Protein AF-A0A661I1B2-F1 (afdb_monomer)

Structure (mmCIF, N/CA/C/O backbone):
data_AF-A0A661I1B2-F1
#
_entry.id   AF-A0A661I1B2-F1
#
loop_
_atom_site.group_PDB
_atom_site.id
_atom_site.type_symbol
_atom_site.label_atom_id
_atom_site.label_alt_id
_atom_site.label_comp_id
_atom_s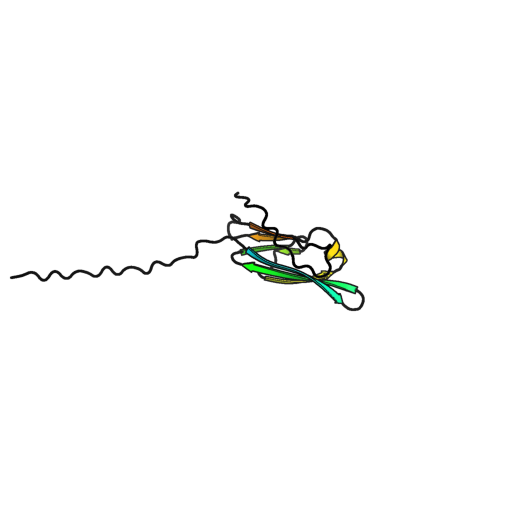ite.label_asym_id
_atom_site.label_entity_id
_atom_site.label_seq_id
_atom_site.pdbx_PDB_ins_code
_atom_site.Cartn_x
_atom_site.Cartn_y
_atom_site.Cartn_z
_atom_site.occupancy
_atom_site.B_iso_or_equiv
_atom_site.auth_seq_id
_atom_site.auth_comp_id
_atom_site.auth_asym_id
_atom_site.auth_atom_id
_atom_site.pdbx_PDB_model_num
ATOM 1 N N . MET A 1 1 ? 46.868 -31.494 -54.532 1.00 44.25 1 MET A N 1
ATOM 2 C CA . MET A 1 1 ? 46.835 -30.869 -53.193 1.00 44.25 1 MET A CA 1
ATOM 3 C C . MET A 1 1 ? 45.462 -30.255 -52.997 1.00 44.25 1 MET A C 1
ATOM 5 O O . MET A 1 1 ? 45.179 -29.223 -53.585 1.00 44.25 1 MET A O 1
ATOM 9 N N . THR A 1 2 ? 44.587 -30.930 -52.263 1.00 42.03 2 THR A N 1
ATOM 10 C CA . THR A 1 2 ? 43.272 -30.421 -51.853 1.00 42.03 2 THR A CA 1
ATOM 11 C C . THR A 1 2 ? 43.449 -29.651 -50.547 1.00 42.03 2 THR A C 1
ATOM 13 O O . THR A 1 2 ? 44.006 -30.184 -49.591 1.00 42.03 2 THR A O 1
ATOM 16 N N . LEU A 1 3 ? 43.030 -28.386 -50.515 1.00 37.09 3 LEU A N 1
ATOM 17 C CA . LEU A 1 3 ? 43.026 -27.575 -49.297 1.00 37.09 3 LEU A CA 1
ATOM 18 C C . LEU A 1 3 ? 41.863 -28.022 -48.404 1.00 37.09 3 LEU A C 1
ATOM 20 O O . LEU A 1 3 ? 40.710 -28.008 -48.830 1.00 37.09 3 LEU A O 1
ATOM 24 N N . LEU A 1 4 ? 42.178 -28.423 -47.173 1.00 38.97 4 LEU A N 1
ATOM 25 C CA . LEU A 1 4 ? 41.199 -28.676 -46.120 1.00 38.97 4 LEU A CA 1
ATOM 26 C C . LEU A 1 4 ? 40.669 -27.315 -45.637 1.00 38.97 4 LEU A C 1
ATOM 28 O O . LEU A 1 4 ? 41.401 -26.556 -45.003 1.00 38.97 4 LEU A O 1
ATOM 32 N N . SER A 1 5 ? 39.420 -26.971 -45.943 1.00 52.59 5 SER A N 1
ATOM 33 C CA . SER A 1 5 ? 38.773 -25.799 -45.349 1.00 52.59 5 SER A CA 1
ATOM 34 C C . SER A 1 5 ? 38.265 -26.161 -43.953 1.00 52.59 5 SER A C 1
ATOM 36 O O . SER A 1 5 ? 37.283 -26.889 -43.819 1.00 52.59 5 SER A O 1
ATOM 38 N N . LEU A 1 6 ? 38.931 -25.661 -42.911 1.00 38.59 6 LEU A N 1
ATOM 39 C CA . LEU A 1 6 ? 38.414 -25.686 -41.5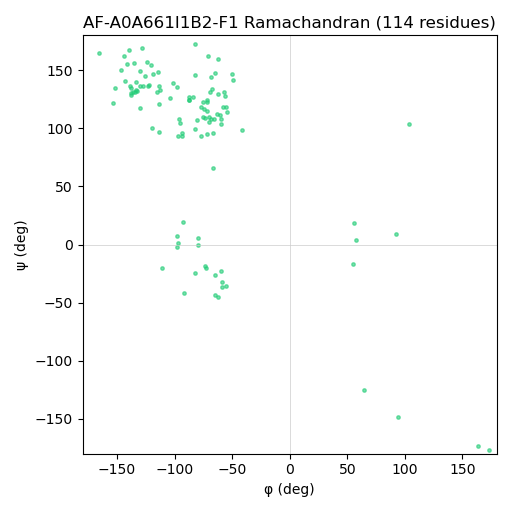43 1.00 38.59 6 LEU A CA 1
ATOM 40 C C . LEU A 1 6 ? 37.321 -24.614 -41.431 1.00 38.59 6 LEU A C 1
ATOM 42 O O . LEU A 1 6 ? 37.620 -23.421 -41.479 1.00 38.59 6 LEU A O 1
ATOM 46 N N . SER A 1 7 ? 36.055 -25.017 -41.305 1.00 57.03 7 SER A N 1
ATOM 47 C CA . SER A 1 7 ? 34.989 -24.086 -40.930 1.00 57.03 7 SER A CA 1
ATOM 48 C C . SER A 1 7 ? 35.154 -23.726 -39.454 1.00 57.03 7 SER A C 1
ATOM 50 O O . SER A 1 7 ? 35.033 -24.586 -38.580 1.00 57.03 7 SER A O 1
ATOM 52 N N . LEU A 1 8 ? 35.445 -22.456 -39.175 1.00 45.56 8 LEU A N 1
ATOM 53 C CA . LEU A 1 8 ? 35.429 -21.907 -37.825 1.00 45.56 8 LEU A CA 1
ATOM 54 C C . LEU A 1 8 ? 33.973 -21.941 -37.337 1.00 45.56 8 LEU A C 1
ATOM 56 O O . LEU A 1 8 ? 33.141 -21.185 -37.837 1.00 45.56 8 LEU A O 1
ATOM 60 N N . ASN A 1 9 ? 33.648 -22.834 -36.400 1.00 53.38 9 ASN A N 1
ATOM 61 C CA . ASN A 1 9 ? 32.375 -22.763 -35.688 1.00 53.38 9 ASN A CA 1
ATOM 62 C C . ASN A 1 9 ? 32.343 -21.411 -34.975 1.00 53.38 9 ASN A C 1
ATOM 64 O O . ASN A 1 9 ? 33.108 -21.184 -34.035 1.00 53.38 9 ASN A O 1
ATOM 68 N N . ALA A 1 10 ? 31.512 -20.497 -35.472 1.00 57.38 10 ALA A N 1
ATOM 69 C CA . ALA A 1 10 ? 31.237 -19.246 -34.797 1.00 57.38 10 ALA A CA 1
ATOM 70 C C . ALA A 1 10 ? 30.753 -19.592 -33.387 1.00 57.38 10 ALA A C 1
ATOM 72 O O . ALA A 1 10 ? 29.770 -20.308 -33.209 1.00 57.38 10 ALA A O 1
ATOM 73 N N . TYR A 1 11 ? 31.498 -19.141 -32.385 1.00 54.50 11 TYR A N 1
ATOM 74 C CA . TYR A 1 11 ? 31.078 -19.219 -31.000 1.00 54.50 11 TYR A CA 1
ATOM 75 C C . TYR A 1 11 ? 29.874 -18.282 -30.862 1.00 54.50 11 TYR A C 1
ATOM 77 O O . TYR A 1 11 ? 30.041 -17.067 -30.760 1.00 54.50 11 TYR A O 1
ATOM 85 N N . GLU A 1 12 ? 28.657 -18.818 -30.963 1.00 64.50 12 GLU A N 1
ATOM 86 C CA . GLU A 1 12 ? 27.451 -18.055 -30.657 1.00 64.50 12 GLU A CA 1
ATOM 87 C C . GLU A 1 12 ? 27.539 -17.627 -29.189 1.00 64.50 12 GLU A C 1
ATOM 89 O O . GLU A 1 12 ? 27.528 -18.450 -28.272 1.00 64.50 12 GLU A O 1
ATOM 94 N N . ILE A 1 13 ? 27.697 -16.323 -28.958 1.00 64.94 13 ILE A N 1
ATOM 95 C CA . ILE A 1 13 ? 27.659 -15.763 -27.609 1.00 64.94 13 ILE A CA 1
ATOM 96 C C . ILE A 1 13 ? 26.253 -16.045 -27.058 1.00 64.94 13 ILE A C 1
ATOM 98 O O . ILE A 1 13 ? 25.273 -15.716 -27.735 1.00 64.94 13 ILE A O 1
ATOM 102 N N . PRO A 1 14 ? 26.111 -16.623 -25.851 1.00 55.66 14 PRO A N 1
ATOM 103 C CA . PRO A 1 14 ? 24.800 -16.844 -25.264 1.00 55.66 14 PRO A CA 1
ATOM 104 C C . PRO A 1 14 ? 24.086 -15.499 -25.139 1.00 55.66 14 PRO A C 1
ATOM 106 O O . PRO A 1 14 ? 24.554 -14.582 -24.462 1.00 55.66 14 PRO A O 1
ATOM 109 N N . THR A 1 15 ? 22.952 -15.368 -25.822 1.00 58.84 15 THR A N 1
ATOM 110 C CA . THR A 1 15 ? 22.126 -14.170 -25.708 1.00 58.84 15 THR A CA 1
ATOM 111 C C . THR A 1 15 ? 21.504 -14.172 -24.316 1.00 58.84 15 THR A C 1
ATOM 113 O O . THR A 1 15 ? 20.650 -15.004 -24.012 1.00 58.84 15 THR A O 1
ATOM 116 N N . ILE A 1 16 ? 21.948 -13.259 -23.447 1.00 60.03 16 ILE A N 1
ATOM 117 C CA . ILE A 1 16 ? 21.302 -13.038 -22.152 1.00 60.03 16 ILE A CA 1
ATOM 118 C C . ILE A 1 16 ? 19.952 -12.375 -22.432 1.00 60.03 16 ILE A C 1
ATOM 120 O O . ILE A 1 16 ? 19.881 -11.193 -22.765 1.00 60.03 16 ILE A O 1
ATOM 124 N N . HIS A 1 17 ? 18.871 -13.143 -22.295 1.00 50.94 17 HIS A N 1
ATOM 125 C CA . HIS A 1 17 ? 17.520 -12.597 -22.249 1.00 50.94 17 HIS A CA 1
ATOM 126 C C . HIS A 1 17 ? 17.345 -11.879 -20.907 1.00 50.94 17 HIS A C 1
ATOM 128 O O . HIS A 1 17 ? 17.047 -12.499 -19.888 1.00 50.94 17 HIS A O 1
ATOM 134 N N . ILE A 1 18 ? 17.569 -10.566 -20.891 1.00 60.56 18 ILE A N 1
ATOM 135 C CA . ILE A 1 18 ? 17.173 -9.732 -19.756 1.00 60.56 18 ILE A CA 1
ATOM 136 C C . ILE A 1 18 ? 15.644 -9.643 -19.818 1.00 60.56 18 ILE A C 1
ATOM 138 O O . ILE A 1 18 ? 15.129 -9.223 -20.857 1.00 60.56 18 ILE A O 1
ATOM 142 N N . PRO A 1 19 ? 14.896 -10.038 -18.772 1.00 54.41 19 PRO A N 1
ATOM 143 C CA . PRO A 1 19 ? 13.450 -9.865 -18.755 1.00 54.41 19 PRO A CA 1
ATOM 144 C C . PRO A 1 19 ? 13.122 -8.390 -19.013 1.00 54.41 19 PRO A C 1
ATOM 146 O O . PRO A 1 19 ? 13.491 -7.514 -18.235 1.00 54.41 19 PRO A O 1
ATOM 149 N N . THR A 1 20 ? 12.481 -8.100 -20.145 1.00 61.94 20 THR A N 1
ATOM 150 C CA . THR A 1 20 ? 12.241 -6.728 -20.623 1.00 61.94 20 THR A CA 1
ATOM 151 C C . THR A 1 20 ? 11.061 -6.047 -19.935 1.00 61.94 20 THR A C 1
ATOM 153 O O . THR A 1 20 ? 10.748 -4.901 -20.259 1.00 61.94 20 THR A O 1
ATOM 156 N N . ASP A 1 21 ? 10.378 -6.734 -19.015 1.00 72.50 21 ASP A N 1
ATOM 157 C CA . ASP A 1 21 ? 9.257 -6.159 -18.281 1.00 72.50 21 ASP A CA 1
ATOM 158 C C . ASP A 1 21 ? 9.709 -5.629 -16.919 1.00 72.50 21 ASP A C 1
ATOM 160 O O . ASP A 1 21 ? 9.785 -6.349 -15.927 1.00 72.50 21 ASP A O 1
ATOM 164 N N . ASN A 1 22 ? 10.033 -4.338 -16.893 1.00 81.19 22 ASN A N 1
ATOM 165 C CA . ASN A 1 22 ? 10.357 -3.603 -15.675 1.00 81.19 22 ASN A CA 1
ATOM 166 C C . ASN A 1 22 ? 9.127 -2.914 -15.061 1.00 81.19 22 ASN A C 1
ATOM 168 O O . ASN A 1 22 ? 9.283 -1.938 -14.322 1.00 81.19 22 ASN A O 1
ATOM 172 N N . ARG A 1 23 ? 7.906 -3.340 -15.416 1.00 88.75 23 ARG A N 1
ATOM 173 C CA . ARG A 1 23 ? 6.689 -2.782 -14.827 1.00 88.75 23 ARG A CA 1
ATOM 174 C C . ARG A 1 23 ? 6.560 -3.265 -13.384 1.00 88.75 23 ARG A C 1
ATOM 176 O O . ARG A 1 23 ? 6.558 -4.478 -13.174 1.00 88.75 23 ARG A O 1
ATOM 183 N N . PRO A 1 24 ? 6.446 -2.348 -12.410 1.00 93.25 24 PRO A N 1
ATOM 184 C CA . PRO A 1 24 ? 6.152 -2.713 -11.037 1.00 93.25 24 PRO A CA 1
ATOM 185 C C . PRO A 1 24 ? 4.754 -3.333 -10.961 1.00 93.25 24 PRO A C 1
ATOM 187 O O . PRO A 1 24 ? 3.861 -2.934 -11.709 1.00 93.25 24 PRO A O 1
ATOM 190 N N . ASP A 1 25 ? 4.580 -4.275 -10.044 1.00 92.62 25 ASP A N 1
ATOM 191 C CA . ASP A 1 25 ? 3.304 -4.939 -9.781 1.00 92.62 25 ASP A CA 1
ATOM 192 C C . ASP A 1 25 ? 3.091 -5.089 -8.271 1.00 92.62 25 ASP A C 1
ATOM 194 O O . ASP A 1 25 ? 3.985 -5.536 -7.541 1.00 92.62 25 ASP A O 1
ATOM 198 N N . ILE A 1 26 ? 1.917 -4.695 -7.786 1.00 92.62 26 ILE A N 1
ATOM 199 C CA . ILE A 1 26 ? 1.500 -4.816 -6.392 1.00 92.62 26 ILE A CA 1
ATOM 200 C C . ILE A 1 26 ? 0.722 -6.123 -6.237 1.00 92.62 26 ILE A C 1
ATOM 202 O O . ILE A 1 26 ? -0.495 -6.192 -6.397 1.00 92.62 26 ILE A O 1
ATOM 206 N N . VAL A 1 27 ? 1.440 -7.176 -5.852 1.00 92.81 27 VAL A N 1
ATOM 207 C CA . VAL A 1 27 ? 0.873 -8.528 -5.722 1.00 92.81 27 VAL A CA 1
ATOM 208 C C . VAL A 1 27 ? 0.147 -8.758 -4.394 1.00 92.81 27 VAL A C 1
ATOM 210 O O . VAL A 1 27 ? -0.719 -9.626 -4.296 1.00 92.81 27 VAL A O 1
ATOM 213 N N . ILE A 1 28 ? 0.502 -8.004 -3.349 1.00 91.44 28 ILE A N 1
ATOM 214 C CA . ILE A 1 28 ? -0.182 -8.021 -2.052 1.00 91.44 28 ILE A CA 1
ATOM 215 C C . ILE A 1 28 ? -0.319 -6.581 -1.580 1.00 91.44 28 ILE A C 1
ATOM 217 O O . ILE A 1 28 ? 0.674 -5.864 -1.477 1.00 91.44 28 ILE A O 1
ATOM 221 N N . PHE A 1 29 ? -1.535 -6.189 -1.220 1.00 93.50 29 PHE A N 1
ATOM 222 C CA . PHE A 1 29 ? -1.793 -5.018 -0.397 1.00 93.50 29 PHE A CA 1
ATOM 223 C C . PHE A 1 29 ? -3.118 -5.236 0.327 1.00 93.50 29 PHE A C 1
ATOM 225 O O . PHE A 1 29 ? -4.117 -5.535 -0.311 1.00 93.50 29 PHE A O 1
ATOM 232 N N . HIS A 1 30 ? -3.148 -5.214 1.652 1.00 89.88 30 HIS A N 1
ATOM 233 C CA . HIS A 1 30 ? -4.393 -5.338 2.416 1.00 89.88 30 HIS A CA 1
ATOM 234 C C . HIS A 1 30 ? -4.173 -4.941 3.869 1.00 89.88 30 HIS A C 1
ATOM 236 O O . HIS A 1 30 ? -3.038 -4.874 4.339 1.00 89.88 30 HIS A O 1
ATOM 242 N N . ALA A 1 31 ? -5.271 -4.716 4.583 1.00 90.69 31 ALA A N 1
ATOM 243 C CA . ALA A 1 31 ? -5.272 -4.564 6.027 1.00 90.69 31 ALA A CA 1
ATOM 244 C C . ALA A 1 31 ? -6.121 -5.659 6.668 1.00 90.69 31 ALA A C 1
ATOM 246 O O . ALA A 1 31 ? -7.137 -6.079 6.117 1.00 90.69 31 ALA A O 1
ATOM 247 N N . ARG A 1 32 ? -5.723 -6.095 7.860 1.00 88.44 32 ARG A N 1
ATOM 248 C CA . ARG A 1 32 ? -6.558 -6.918 8.742 1.00 88.44 32 ARG A CA 1
ATOM 249 C C . ARG A 1 32 ? -6.713 -6.221 10.083 1.00 88.44 32 ARG A C 1
ATOM 251 O O . ARG A 1 32 ? -5.728 -5.713 10.616 1.00 88.44 32 ARG A O 1
ATOM 258 N N . SER A 1 33 ? -7.924 -6.207 10.625 1.00 89.81 33 SER A N 1
ATOM 259 C CA . SER A 1 33 ? -8.164 -5.718 11.980 1.00 89.81 33 SER A CA 1
ATOM 260 C C . SER A 1 33 ? -7.538 -6.662 13.006 1.00 89.81 33 SER A C 1
ATOM 262 O O . SER A 1 33 ? -7.547 -7.882 12.836 1.00 89.81 33 SER A O 1
ATOM 264 N N . THR A 1 34 ? -7.028 -6.097 14.087 1.00 88.06 34 THR A N 1
ATOM 265 C CA . THR A 1 34 ? -6.558 -6.807 15.274 1.00 88.06 34 THR A CA 1
ATOM 266 C C . THR A 1 34 ? -6.888 -5.977 16.509 1.00 88.06 34 THR A C 1
ATOM 268 O O . THR A 1 34 ? -7.134 -4.777 16.411 1.00 88.06 34 THR A O 1
ATOM 271 N N . LEU A 1 35 ? -6.867 -6.605 17.677 1.00 87.69 35 LEU A N 1
ATOM 272 C CA . LEU A 1 35 ? -6.894 -5.898 18.952 1.00 87.69 35 LEU A CA 1
ATOM 273 C C . LEU A 1 35 ? -5.480 -5.864 19.531 1.00 87.69 35 LEU A C 1
ATOM 275 O O . LEU A 1 35 ? -4.749 -6.853 19.448 1.00 87.69 35 LEU A O 1
ATOM 279 N N . VAL A 1 36 ? -5.097 -4.722 20.094 1.00 82.81 36 VAL A N 1
ATOM 280 C CA . VAL A 1 36 ? -3.900 -4.575 20.927 1.00 82.81 36 VAL A CA 1
ATOM 281 C C . VAL A 1 36 ? -4.394 -4.114 22.294 1.00 82.81 36 VAL A C 1
ATOM 283 O O . VAL A 1 36 ? -4.780 -2.961 22.472 1.00 82.81 36 VAL A O 1
ATOM 286 N N . GLY A 1 37 ? -4.483 -5.055 23.238 1.00 85.75 37 GLY A N 1
ATOM 287 C CA . GLY A 1 37 ? -5.281 -4.861 24.450 1.00 85.75 37 GLY A CA 1
ATOM 288 C C . GLY A 1 37 ? -6.766 -4.732 24.100 1.00 85.75 37 GLY A C 1
ATOM 289 O O . GLY A 1 37 ? -7.311 -5.591 23.410 1.00 85.75 37 GLY A O 1
ATOM 290 N N . GLU A 1 38 ? -7.398 -3.644 24.539 1.00 85.25 38 GLU A N 1
ATOM 291 C CA . GLU A 1 38 ? -8.804 -3.320 24.239 1.00 85.25 38 GLU A CA 1
ATOM 292 C C . GLU A 1 38 ? -8.962 -2.337 23.064 1.00 85.25 38 GLU A C 1
ATOM 294 O O . GLU A 1 38 ? -10.077 -1.958 22.712 1.00 85.25 38 GLU A O 1
ATOM 299 N N . GLN A 1 39 ? -7.860 -1.910 22.438 1.00 87.19 39 GLN A N 1
ATOM 300 C CA . GLN A 1 39 ? -7.888 -0.926 21.356 1.00 87.19 39 GLN A CA 1
ATOM 301 C C . GLN A 1 39 ? -7.835 -1.597 19.982 1.00 87.19 39 GLN A C 1
ATOM 303 O O . GLN A 1 39 ? -7.019 -2.492 19.733 1.00 87.19 39 GLN A O 1
ATOM 308 N N . ALA A 1 40 ? -8.676 -1.122 19.062 1.00 87.25 40 ALA A N 1
ATOM 309 C CA . ALA A 1 40 ? -8.649 -1.544 17.669 1.00 87.25 40 ALA A CA 1
ATOM 310 C C . ALA A 1 40 ? -7.366 -1.064 16.969 1.00 87.25 40 ALA A C 1
ATOM 312 O O . ALA A 1 40 ? -6.933 0.083 17.089 1.00 87.25 40 ALA A O 1
ATOM 313 N N . SER A 1 41 ? -6.741 -1.970 16.227 1.00 92.44 41 SER A N 1
ATOM 314 C CA . SER A 1 41 ? -5.551 -1.732 15.412 1.00 92.44 41 SER A CA 1
ATOM 315 C C . SER A 1 41 ? -5.667 -2.480 14.087 1.00 92.44 41 SER A C 1
ATOM 317 O O . SER A 1 41 ? -6.518 -3.354 13.915 1.00 92.44 41 SER A O 1
ATOM 319 N N . TYR A 1 42 ? -4.799 -2.156 13.135 1.00 93.06 42 TYR A N 1
ATOM 320 C CA . TYR A 1 42 ? -4.815 -2.750 11.803 1.00 93.06 42 TYR A CA 1
ATOM 321 C C . TYR A 1 42 ? -3.408 -3.140 11.376 1.00 93.06 42 TYR A C 1
ATOM 323 O O . TYR A 1 42 ? -2.480 -2.346 11.466 1.00 93.06 42 TYR A O 1
ATOM 331 N N . ILE A 1 43 ? -3.250 -4.365 10.886 1.00 93.50 43 ILE A N 1
ATOM 332 C CA . ILE A 1 43 ? -1.995 -4.844 10.310 1.00 93.50 43 ILE A CA 1
ATOM 333 C C . ILE A 1 43 ? -2.099 -4.670 8.799 1.00 93.50 43 ILE A C 1
ATOM 335 O O . ILE A 1 43 ? -2.849 -5.398 8.146 1.00 93.50 43 ILE A O 1
ATOM 339 N N . VAL A 1 44 ? -1.362 -3.702 8.261 1.00 94.81 44 VAL A N 1
ATOM 340 C CA . VAL A 1 44 ? -1.226 -3.448 6.825 1.00 94.81 44 VAL A CA 1
ATOM 341 C C . VAL A 1 44 ? -0.084 -4.300 6.293 1.00 94.81 44 VAL A C 1
ATOM 343 O O . VAL A 1 44 ? 1.031 -4.202 6.796 1.00 94.81 44 VAL A O 1
ATOM 346 N N . THR A 1 45 ? -0.336 -5.119 5.276 1.00 95.81 45 THR A N 1
ATOM 347 C CA . THR A 1 45 ? 0.663 -5.994 4.649 1.00 95.81 45 THR A CA 1
ATOM 348 C C . THR A 1 45 ? 0.761 -5.687 3.164 1.00 95.81 45 THR A C 1
ATOM 350 O O . THR A 1 45 ? -0.261 -5.518 2.496 1.00 95.81 45 THR A O 1
ATOM 353 N N . TRP A 1 46 ? 1.988 -5.631 2.643 1.00 96.69 46 TRP A N 1
ATOM 354 C CA . TRP A 1 46 ? 2.246 -5.381 1.230 1.00 96.69 46 TRP A CA 1
ATOM 355 C C . TRP A 1 46 ? 3.399 -6.208 0.663 1.00 96.69 46 TRP A C 1
ATOM 357 O O . TRP A 1 46 ? 4.323 -6.615 1.372 1.00 96.69 46 TRP A O 1
ATOM 367 N N . LYS A 1 47 ? 3.355 -6.416 -0.652 1.00 95.81 47 LYS A N 1
ATOM 368 C CA . LYS A 1 47 ? 4.418 -7.020 -1.453 1.00 95.81 47 LYS A CA 1
ATOM 369 C C . LYS A 1 47 ? 4.337 -6.491 -2.876 1.00 95.81 47 LYS A C 1
ATOM 371 O O . LYS A 1 47 ? 3.258 -6.461 -3.464 1.00 95.81 47 LYS A O 1
ATOM 376 N N . THR A 1 48 ? 5.491 -6.131 -3.420 1.00 95.19 48 THR A N 1
ATOM 377 C CA . THR A 1 48 ? 5.643 -5.669 -4.800 1.00 95.19 48 THR A CA 1
ATOM 378 C C . THR A 1 48 ? 6.657 -6.526 -5.552 1.00 95.19 48 THR A C 1
ATOM 380 O O . THR A 1 48 ? 7.506 -7.183 -4.943 1.00 95.19 48 THR A O 1
ATOM 383 N N . VAL A 1 49 ? 6.551 -6.538 -6.876 1.00 92.81 49 VAL A N 1
ATOM 384 C CA . VAL A 1 49 ? 7.484 -7.174 -7.815 1.00 92.81 49 VAL A CA 1
ATOM 385 C C . VAL A 1 49 ? 7.926 -6.114 -8.822 1.00 92.81 49 VAL A C 1
ATOM 387 O O . VAL A 1 49 ? 7.144 -5.221 -9.134 1.00 92.81 49 VAL A O 1
ATOM 390 N N . ASN A 1 50 ? 9.180 -6.166 -9.290 1.00 91.81 50 ASN A N 1
ATOM 391 C CA . ASN A 1 50 ? 9.779 -5.224 -10.257 1.00 91.81 50 ASN A CA 1
ATOM 392 C C . ASN A 1 50 ? 9.771 -3.732 -9.853 1.00 91.81 50 ASN A C 1
ATOM 394 O O . ASN A 1 50 ? 10.209 -2.878 -10.626 1.00 91.81 50 ASN A O 1
ATOM 398 N N . ALA A 1 51 ? 9.309 -3.407 -8.646 1.00 94.31 51 ALA A N 1
ATOM 399 C CA . ALA A 1 51 ? 9.412 -2.079 -8.068 1.00 94.31 51 ALA A CA 1
ATOM 400 C C . ALA A 1 51 ? 10.795 -1.872 -7.441 1.00 94.31 51 ALA A C 1
ATOM 402 O O . ALA A 1 51 ? 11.379 -2.788 -6.863 1.00 94.31 51 ALA A O 1
ATOM 403 N N . THR A 1 52 ? 11.294 -0.646 -7.518 1.00 95.88 52 THR A N 1
ATOM 404 C CA . THR A 1 52 ? 12.480 -0.187 -6.780 1.00 95.88 52 THR A CA 1
ATOM 405 C C . THR A 1 52 ? 12.117 0.817 -5.696 1.00 95.88 52 THR A C 1
ATOM 407 O O . THR A 1 52 ? 12.867 0.984 -4.736 1.00 95.88 52 THR A O 1
ATOM 410 N N . ASP A 1 53 ? 10.946 1.443 -5.815 1.00 96.94 53 ASP A N 1
ATOM 411 C CA . ASP A 1 53 ? 10.442 2.425 -4.872 1.00 96.94 53 ASP A CA 1
ATOM 412 C C 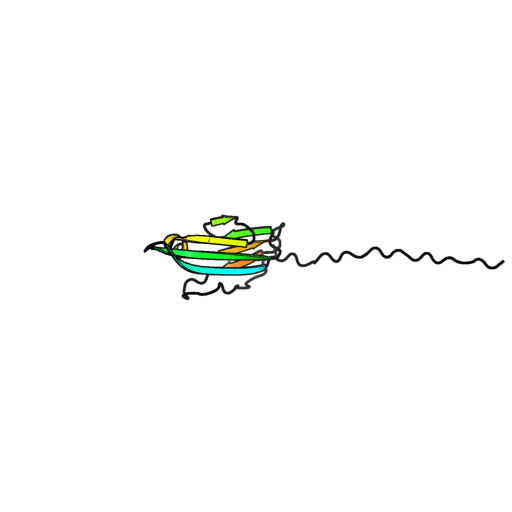. ASP A 1 53 ? 8.982 2.129 -4.533 1.00 96.94 53 ASP A C 1
ATOM 414 O O . ASP A 1 53 ? 8.153 1.876 -5.408 1.00 96.94 53 ASP A O 1
ATOM 418 N N . VAL A 1 54 ? 8.671 2.152 -3.235 1.00 97.69 54 VAL A N 1
ATOM 419 C CA . VAL A 1 54 ? 7.320 1.942 -2.710 1.00 97.69 54 VAL A CA 1
ATOM 420 C C . VAL A 1 54 ? 7.010 3.018 -1.679 1.00 97.69 54 VAL A C 1
ATOM 422 O O . VAL A 1 54 ? 7.812 3.304 -0.786 1.00 97.69 54 VAL A O 1
ATOM 425 N N . ASN A 1 55 ? 5.835 3.624 -1.805 1.00 97.75 55 ASN A N 1
ATOM 426 C CA . ASN A 1 55 ? 5.334 4.640 -0.892 1.00 97.75 55 ASN A CA 1
ATOM 427 C C . ASN A 1 55 ? 3.913 4.288 -0.456 1.00 97.75 55 ASN A C 1
ATOM 429 O O . ASN A 1 55 ? 3.095 3.907 -1.294 1.00 97.75 55 ASN A O 1
ATOM 433 N N . ILE A 1 56 ? 3.627 4.429 0.836 1.00 96.56 56 ILE A N 1
ATOM 434 C CA . ILE A 1 56 ? 2.272 4.324 1.376 1.00 96.56 56 ILE A CA 1
ATOM 435 C C . ILE A 1 56 ? 1.866 5.700 1.897 1.00 96.56 56 ILE A C 1
ATOM 437 O O . ILE A 1 56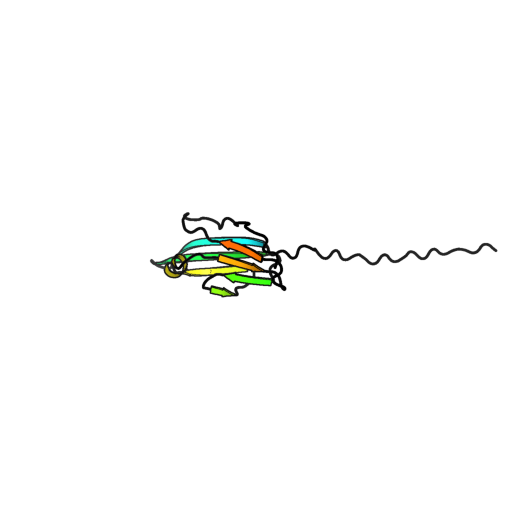 ? 2.667 6.372 2.555 1.00 96.56 56 ILE A O 1
ATOM 441 N N . THR A 1 57 ? 0.633 6.130 1.613 1.00 94.31 57 THR A N 1
ATOM 442 C CA . THR A 1 57 ? 0.100 7.396 2.144 1.00 94.31 57 THR A CA 1
ATOM 443 C C . THR A 1 57 ? 0.305 7.482 3.658 1.00 94.31 57 THR A C 1
ATOM 445 O O . THR A 1 57 ? 0.310 6.460 4.335 1.00 94.31 57 THR A O 1
ATOM 448 N N . PHE A 1 58 ? 0.536 8.702 4.170 1.00 89.69 58 PHE A N 1
ATOM 449 C CA . PHE A 1 58 ? 0.821 9.065 5.578 1.00 89.69 58 PHE A CA 1
ATOM 450 C C . PHE A 1 58 ? 1.999 8.354 6.288 1.00 89.69 58 PHE A C 1
ATOM 452 O O . PHE A 1 58 ? 2.471 8.889 7.286 1.00 89.69 58 PHE A O 1
ATOM 459 N N . ILE A 1 59 ? 2.515 7.231 5.774 1.00 93.81 59 ILE A N 1
ATOM 460 C CA . ILE A 1 59 ? 3.716 6.526 6.261 1.00 93.81 59 ILE A CA 1
ATOM 461 C C . ILE A 1 59 ? 4.965 7.016 5.516 1.00 93.81 59 ILE A C 1
ATOM 463 O O . ILE A 1 59 ? 6.014 7.229 6.116 1.00 93.81 59 ILE A O 1
ATOM 467 N N . GLY A 1 60 ? 4.858 7.219 4.200 1.00 95.62 60 GLY A N 1
ATOM 468 C CA . GLY A 1 60 ? 5.973 7.602 3.340 1.00 95.62 60 GLY A CA 1
ATOM 469 C C . GLY A 1 60 ? 6.653 6.405 2.673 1.00 95.62 60 GLY A C 1
ATOM 470 O O . GLY A 1 60 ? 6.000 5.426 2.304 1.00 95.62 60 GLY A O 1
ATOM 471 N N . LYS A 1 61 ? 7.968 6.516 2.436 1.00 96.88 61 LYS A N 1
ATOM 472 C CA . LYS A 1 61 ? 8.750 5.474 1.754 1.00 96.88 61 LYS A CA 1
ATOM 473 C C . LYS A 1 61 ? 8.877 4.244 2.651 1.00 96.88 61 LYS A C 1
ATOM 475 O O . LYS A 1 61 ? 9.262 4.359 3.811 1.00 96.88 61 LYS A O 1
ATOM 480 N N . VAL A 1 62 ? 8.595 3.075 2.090 1.00 98.00 62 VAL A N 1
ATOM 481 C CA . VAL A 1 62 ? 8.680 1.783 2.779 1.00 98.00 62 VAL A CA 1
ATOM 482 C C . VAL A 1 62 ? 9.520 0.797 1.967 1.00 98.00 62 VAL A C 1
ATOM 484 O O . VAL A 1 62 ? 9.858 1.047 0.810 1.00 98.00 62 VAL A O 1
ATOM 487 N N . ALA A 1 63 ? 9.874 -0.334 2.576 1.00 98.25 63 ALA A N 1
ATOM 488 C CA . ALA A 1 63 ? 10.511 -1.437 1.861 1.00 98.25 63 ALA A CA 1
ATOM 489 C C . ALA A 1 63 ? 9.587 -2.014 0.769 1.00 98.25 63 ALA A C 1
ATOM 491 O O . ALA A 1 63 ? 8.366 -1.886 0.840 1.00 98.25 63 ALA A O 1
ATOM 492 N N . LEU A 1 64 ? 10.166 -2.713 -0.214 1.00 97.44 64 LEU A N 1
ATOM 493 C CA . LEU A 1 64 ? 9.431 -3.314 -1.343 1.00 97.44 64 LEU A CA 1
ATOM 494 C C . LEU A 1 64 ? 8.365 -4.334 -0.914 1.00 97.44 64 LEU A C 1
ATOM 496 O O . LEU A 1 64 ? 7.438 -4.653 -1.658 1.00 97.44 64 LEU A O 1
ATOM 500 N N . SER A 1 65 ? 8.517 -4.896 0.279 1.00 97.81 65 SER A N 1
ATOM 501 C CA . SER A 1 65 ? 7.564 -5.786 0.934 1.00 97.81 65 SER A CA 1
ATOM 502 C C . SER A 1 65 ? 7.640 -5.555 2.433 1.00 97.81 65 SER A C 1
ATOM 504 O O . SER A 1 65 ? 8.707 -5.215 2.948 1.00 97.81 65 SER A O 1
ATOM 506 N N . GLY A 1 66 ? 6.536 -5.756 3.140 1.00 97.81 66 GLY A N 1
ATOM 507 C CA . GLY A 1 66 ? 6.530 -5.563 4.579 1.00 97.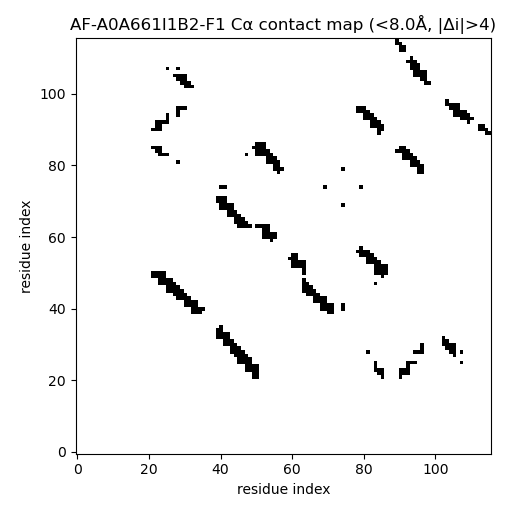81 66 GLY A CA 1
ATOM 508 C C . GLY A 1 66 ? 5.159 -5.670 5.215 1.00 97.81 66 GLY A C 1
ATOM 509 O O . GLY A 1 66 ? 4.154 -5.988 4.575 1.00 97.81 66 GLY A O 1
ATOM 510 N N . SER A 1 67 ? 5.157 -5.418 6.518 1.00 96.88 67 SER A N 1
ATOM 511 C CA . SER A 1 67 ? 3.958 -5.321 7.328 1.00 96.88 67 SER A CA 1
ATOM 512 C C . SER A 1 67 ? 4.144 -4.232 8.378 1.00 96.88 67 SER A C 1
ATOM 514 O O . SER A 1 67 ? 5.223 -4.119 8.957 1.00 96.88 67 SER A O 1
ATOM 516 N N . LEU A 1 68 ? 3.093 -3.463 8.646 1.00 95.94 68 LEU A N 1
ATOM 517 C CA . LEU A 1 68 ? 3.076 -2.417 9.665 1.00 95.94 68 LEU A CA 1
ATOM 518 C C . LEU A 1 68 ? 1.759 -2.469 10.437 1.00 95.94 68 LEU A C 1
ATOM 520 O O . LEU A 1 68 ? 0.692 -2.575 9.834 1.00 95.94 68 LEU A O 1
ATOM 524 N N . THR A 1 69 ? 1.837 -2.372 11.760 1.00 94.62 69 THR A N 1
ATOM 525 C CA . THR A 1 69 ? 0.656 -2.168 12.603 1.00 94.62 69 THR A CA 1
ATOM 526 C C . THR A 1 69 ? 0.388 -0.675 12.727 1.00 94.62 69 THR A C 1
ATOM 528 O O . THR A 1 69 ? 1.285 0.072 13.108 1.00 94.62 69 THR A O 1
ATOM 531 N N . ILE A 1 70 ? -0.836 -0.257 12.418 1.00 93.38 70 ILE A N 1
ATOM 532 C CA . ILE A 1 70 ? -1.319 1.117 12.562 1.00 93.38 70 ILE A CA 1
ATOM 533 C C . ILE A 1 70 ? -2.525 1.157 13.501 1.00 93.38 70 ILE A C 1
ATOM 535 O O . ILE A 1 70 ? -3.253 0.173 13.661 1.00 93.38 70 ILE A O 1
ATOM 539 N N . THR A 1 71 ? -2.736 2.307 14.121 1.00 92.81 71 THR A N 1
ATOM 540 C CA . THR A 1 71 ? -3.878 2.578 14.996 1.00 92.81 71 THR A CA 1
ATOM 541 C C . THR A 1 71 ? -5.180 2.694 14.203 1.00 92.81 71 THR A C 1
ATOM 543 O O . THR A 1 71 ? -5.181 2.940 12.995 1.00 92.81 71 THR A O 1
ATOM 546 N N . GLU A 1 72 ? -6.322 2.576 14.882 1.00 90.81 72 GLU A N 1
ATOM 547 C CA . GLU A 1 72 ? -7.628 2.860 14.274 1.00 90.81 72 GLU A CA 1
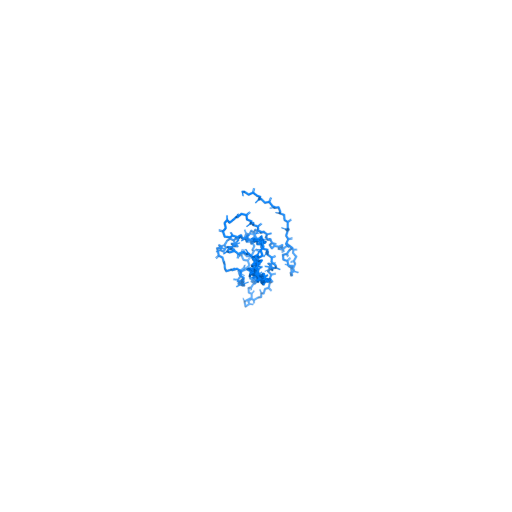ATOM 548 C C . GLU A 1 72 ? -7.742 4.300 13.744 1.00 90.81 72 GLU A C 1
ATOM 550 O O . GLU A 1 72 ? -8.319 4.525 12.678 1.00 90.81 72 GLU A O 1
ATOM 555 N N . GLY A 1 73 ? -7.148 5.275 14.438 1.00 91.31 73 GLY A N 1
ATOM 556 C CA . GLY A 1 73 ? -7.121 6.667 13.983 1.00 91.31 73 GLY A CA 1
ATOM 557 C C . GLY A 1 73 ? -6.380 6.833 12.654 1.00 91.31 73 GLY A C 1
ATOM 558 O O . GLY A 1 73 ? -6.889 7.472 11.734 1.00 91.31 73 GLY A O 1
ATOM 559 N N . GLU A 1 74 ? -5.209 6.206 12.512 1.00 92.12 74 GLU A N 1
ATOM 560 C CA . GLU A 1 74 ? -4.450 6.192 11.254 1.00 92.12 74 GLU A CA 1
ATOM 561 C C . GLU A 1 74 ? -5.205 5.444 10.155 1.00 92.12 74 GLU A C 1
ATOM 563 O O . GLU A 1 74 ? -5.318 5.948 9.035 1.00 92.12 74 GLU A O 1
ATOM 568 N N . TYR A 1 75 ? -5.797 4.293 10.491 1.00 90.31 75 TYR A N 1
ATOM 569 C CA . TYR A 1 75 ? -6.599 3.517 9.554 1.00 90.31 75 TYR A CA 1
ATOM 570 C C . TYR A 1 75 ? -7.780 4.318 9.008 1.00 90.31 75 TYR A C 1
ATOM 572 O O . TYR A 1 75 ? -8.132 4.142 7.849 1.00 90.31 75 TYR A O 1
ATOM 580 N N . ASN A 1 76 ? -8.361 5.240 9.778 1.00 88.94 76 ASN A N 1
ATOM 581 C CA . ASN A 1 76 ? -9.523 6.038 9.381 1.00 88.94 76 ASN A CA 1
ATOM 582 C C . ASN A 1 76 ? -9.195 7.445 8.846 1.00 88.94 76 ASN A C 1
ATOM 584 O O . ASN A 1 76 ? -10.096 8.125 8.363 1.00 88.94 76 ASN A O 1
ATOM 588 N N . ARG A 1 77 ? -7.921 7.862 8.822 1.00 88.19 77 ARG A N 1
ATOM 589 C CA . ARG A 1 77 ? -7.501 9.233 8.457 1.00 88.19 77 ARG A CA 1
ATOM 590 C C . ARG A 1 77 ? -7.794 9.648 7.005 1.00 88.19 77 ARG A C 1
ATOM 592 O O . ARG A 1 77 ? -7.919 10.834 6.720 1.00 88.19 77 ARG A O 1
ATOM 599 N N . GLY A 1 78 ? -7.869 8.691 6.084 1.00 87.38 78 GLY A N 1
ATOM 600 C CA . GLY A 1 78 ? -8.106 8.921 4.650 1.00 87.38 78 GLY A CA 1
ATOM 601 C C . GLY A 1 78 ? -7.745 7.696 3.811 1.00 87.38 78 GLY A C 1
ATOM 602 O O . GLY A 1 78 ? -7.452 6.648 4.381 1.00 87.38 78 GLY A O 1
ATOM 603 N N . GLU A 1 79 ? -7.765 7.771 2.480 1.00 89.00 79 GLU A N 1
ATOM 604 C CA . GLU A 1 79 ? -7.386 6.618 1.647 1.00 89.00 79 GLU A CA 1
ATOM 605 C C . GLU A 1 79 ? -5.966 6.118 1.958 1.00 89.00 79 GLU A C 1
ATOM 607 O O . GLU A 1 79 ? -4.999 6.886 2.022 1.00 89.00 79 GLU A O 1
ATOM 612 N N . ILE A 1 80 ? -5.848 4.802 2.148 1.00 91.69 80 ILE A N 1
ATOM 613 C CA . ILE A 1 80 ? -4.560 4.132 2.312 1.00 91.69 80 ILE A CA 1
ATOM 614 C C . ILE A 1 80 ? -4.160 3.611 0.937 1.00 91.69 80 ILE A C 1
ATOM 616 O O . ILE A 1 80 ? -4.739 2.639 0.447 1.00 91.69 80 ILE A O 1
ATOM 620 N N . VAL A 1 81 ? -3.206 4.292 0.309 1.00 93.56 81 VAL A N 1
ATOM 621 C CA . VAL A 1 81 ? -2.771 4.034 -1.066 1.00 93.56 81 VAL A CA 1
ATOM 622 C C . VAL A 1 81 ? -1.326 3.573 -1.038 1.00 93.56 81 VAL A C 1
ATOM 624 O O . VAL A 1 81 ? -0.494 4.226 -0.410 1.00 93.56 81 VAL A O 1
ATOM 627 N N . LEU A 1 82 ? -1.028 2.481 -1.736 1.00 95.44 82 LEU A N 1
ATOM 628 C CA . LEU A 1 82 ? 0.331 2.051 -2.030 1.00 95.44 82 LEU A CA 1
ATOM 629 C C . LEU A 1 82 ? 0.648 2.383 -3.481 1.00 95.44 82 LEU A C 1
ATOM 631 O O . LEU A 1 82 ? -0.082 1.995 -4.391 1.00 95.44 82 LEU A O 1
ATOM 635 N N . LYS A 1 83 ? 1.752 3.098 -3.681 1.00 96.31 83 LYS A N 1
ATOM 636 C CA . LYS A 1 83 ? 2.311 3.422 -4.989 1.00 96.31 83 LYS A CA 1
ATOM 637 C C . LYS A 1 83 ? 3.648 2.709 -5.136 1.00 96.31 83 LYS A C 1
ATOM 639 O O . LYS A 1 83 ? 4.555 2.959 -4.343 1.00 96.31 83 LYS A O 1
ATOM 644 N N . ALA A 1 84 ? 3.764 1.858 -6.147 1.00 95.81 84 ALA A N 1
ATOM 645 C CA . ALA A 1 84 ? 4.984 1.142 -6.492 1.00 95.81 84 ALA A CA 1
ATOM 646 C C . ALA A 1 84 ? 5.513 1.647 -7.835 1.00 95.81 84 ALA A C 1
ATOM 648 O O . ALA A 1 84 ? 4.745 1.773 -8.786 1.00 95.81 84 ALA A O 1
ATOM 649 N N . SER A 1 85 ? 6.805 1.942 -7.933 1.00 95.25 85 SER A N 1
ATOM 650 C CA . SER A 1 85 ? 7.430 2.414 -9.167 1.00 95.25 85 SER A CA 1
ATOM 651 C C . SER A 1 85 ? 8.757 1.725 -9.461 1.00 95.25 85 SER A C 1
ATOM 653 O O . SER A 1 85 ? 9.412 1.186 -8.568 1.00 95.25 85 SER A O 1
ATOM 655 N N . ASN A 1 86 ? 9.140 1.709 -10.736 1.00 91.19 86 ASN A N 1
ATOM 656 C CA . ASN A 1 86 ? 10.467 1.270 -11.165 1.00 91.19 86 ASN A CA 1
ATOM 657 C C . ASN A 1 86 ? 11.512 2.397 -11.012 1.00 91.19 86 ASN A C 1
ATOM 659 O O . ASN A 1 86 ? 11.167 3.547 -10.749 1.00 91.19 86 ASN A O 1
ATOM 663 N N . HIS A 1 87 ? 12.793 2.076 -11.225 1.00 86.44 87 HIS A N 1
ATOM 664 C CA . HIS A 1 87 ? 13.931 2.958 -10.904 1.00 86.44 87 HIS A CA 1
ATOM 665 C C . HIS A 1 87 ? 13.867 4.349 -11.547 1.00 86.44 87 HIS A C 1
ATOM 667 O O . HIS A 1 87 ? 14.298 5.341 -10.970 1.00 86.44 87 HIS A O 1
ATOM 673 N N . ASN A 1 88 ? 13.356 4.433 -12.771 1.00 84.75 88 ASN A N 1
ATOM 674 C CA . ASN A 1 88 ? 13.216 5.684 -13.514 1.00 84.75 88 ASN A CA 1
ATOM 675 C C . ASN A 1 88 ? 11.802 6.275 -13.413 1.00 84.75 88 ASN A C 1
ATOM 677 O O . ASN A 1 88 ? 11.493 7.233 -14.117 1.00 84.75 88 ASN A O 1
ATOM 681 N N . ASN A 1 89 ? 10.945 5.695 -12.570 1.00 83.44 89 ASN A N 1
ATOM 682 C CA . ASN A 1 89 ? 9.555 6.086 -12.374 1.00 83.44 89 ASN A CA 1
ATOM 683 C C . ASN A 1 89 ? 8.728 6.092 -13.682 1.00 83.44 89 ASN A C 1
ATOM 685 O O . ASN A 1 89 ? 7.667 6.713 -13.732 1.00 83.44 89 ASN A O 1
ATOM 689 N N . SER A 1 90 ? 9.201 5.413 -14.740 1.00 85.81 90 SER A N 1
ATOM 690 C CA . SER A 1 90 ? 8.538 5.337 -16.052 1.00 85.81 90 SER A CA 1
ATOM 691 C C . SER A 1 90 ? 7.301 4.443 -16.023 1.00 85.81 90 SER A C 1
ATOM 693 O O . SER A 1 90 ? 6.463 4.479 -16.924 1.00 85.81 90 SER A O 1
ATOM 695 N N . HIS A 1 91 ? 7.209 3.593 -15.003 1.00 87.88 91 HIS A N 1
ATOM 696 C CA . HIS A 1 91 ? 6.074 2.736 -14.741 1.00 87.88 91 HIS A CA 1
ATOM 697 C C . HIS A 1 91 ? 5.703 2.815 -13.266 1.00 87.88 91 HIS A C 1
ATOM 699 O O . HIS A 1 91 ? 6.568 2.845 -12.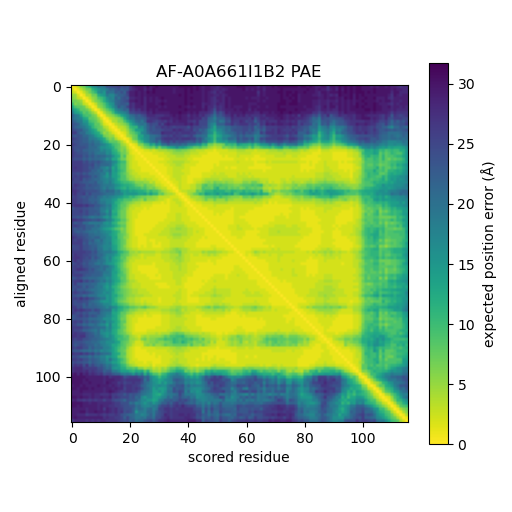390 1.00 87.88 91 HIS A O 1
ATOM 705 N N . VAL A 1 92 ? 4.398 2.840 -13.013 1.00 90.62 92 VAL A N 1
A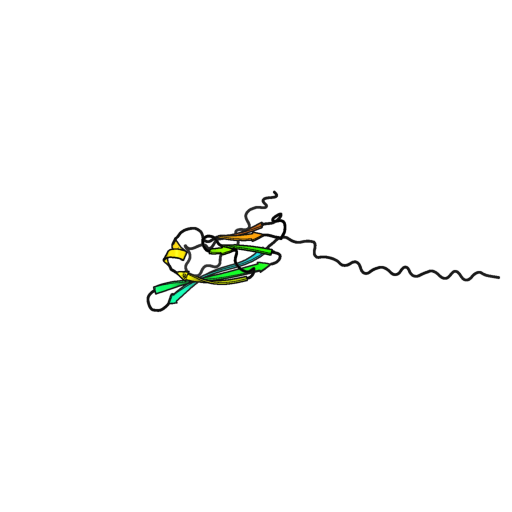TOM 706 C CA . VAL A 1 92 ? 3.815 2.942 -11.681 1.00 90.62 92 VAL A CA 1
ATOM 707 C C . VAL A 1 92 ? 2.624 1.999 -11.610 1.00 90.62 92 VAL A C 1
ATOM 709 O O . VAL A 1 92 ? 1.809 1.980 -12.535 1.00 90.62 92 VAL A O 1
ATOM 712 N N . ASP A 1 93 ? 2.521 1.276 -10.504 1.00 91.31 93 ASP A N 1
ATOM 713 C CA . ASP A 1 93 ? 1.320 0.559 -10.095 1.00 91.31 93 ASP A CA 1
ATOM 714 C C . ASP A 1 93 ? 0.763 1.161 -8.796 1.00 91.31 93 ASP A C 1
ATOM 716 O O . ASP A 1 93 ? 1.510 1.726 -7.986 1.00 91.31 93 ASP A O 1
ATOM 720 N N . ILE A 1 94 ? -0.560 1.111 -8.634 1.00 91.00 94 ILE A N 1
ATOM 721 C CA . ILE A 1 94 ? -1.283 1.743 -7.524 1.00 91.00 94 ILE A CA 1
ATOM 722 C C . ILE A 1 94 ? -2.337 0.779 -6.982 1.00 91.00 94 ILE A C 1
ATOM 724 O O . ILE A 1 94 ? -3.165 0.264 -7.727 1.00 91.00 94 ILE A O 1
ATOM 728 N N . ALA A 1 95 ? -2.361 0.606 -5.663 1.00 88.94 95 ALA A N 1
ATOM 729 C CA . ALA A 1 95 ? -3.395 -0.151 -4.969 1.00 88.94 95 ALA A CA 1
ATOM 730 C C . ALA A 1 95 ? -3.965 0.656 -3.798 1.00 88.94 95 ALA A C 1
ATOM 732 O O . ALA A 1 95 ? -3.261 1.454 -3.177 1.00 88.94 95 ALA A O 1
ATOM 733 N N . VAL A 1 96 ? -5.242 0.434 -3.480 1.00 89.19 96 VAL A N 1
ATOM 734 C CA . VAL A 1 96 ? -5.967 1.147 -2.417 1.00 89.19 96 VAL A CA 1
ATOM 735 C C . VAL A 1 96 ? -6.620 0.140 -1.476 1.00 89.19 96 VAL A C 1
ATOM 737 O O . VAL A 1 96 ? -7.219 -0.837 -1.926 1.00 89.19 96 VAL A O 1
ATOM 740 N N . ILE A 1 97 ? -6.523 0.368 -0.165 1.00 87.56 97 ILE A N 1
ATOM 741 C CA . ILE A 1 97 ? -7.247 -0.439 0.826 1.00 87.56 97 ILE A CA 1
ATOM 742 C C . ILE A 1 97 ? -8.714 -0.008 0.867 1.00 87.56 97 ILE A C 1
ATOM 744 O O . ILE A 1 97 ? -9.037 1.121 1.242 1.00 87.56 97 ILE A O 1
ATOM 748 N N . ASN A 1 98 ? -9.610 -0.941 0.547 1.00 77.19 98 ASN A N 1
ATOM 749 C CA . ASN A 1 98 ? -11.055 -0.736 0.610 1.00 77.19 98 ASN A CA 1
ATOM 750 C C . ASN A 1 98 ? -11.564 -0.948 2.043 1.00 77.19 98 ASN A C 1
ATOM 752 O O . ASN A 1 98 ? -11.788 -2.074 2.473 1.00 77.19 98 ASN A O 1
ATOM 756 N N . LYS A 1 99 ? -11.776 0.139 2.789 1.00 71.44 99 LYS A N 1
ATOM 757 C CA . LYS A 1 99 ? -12.107 0.073 4.226 1.00 71.44 99 LYS A CA 1
ATOM 758 C C . LYS A 1 99 ? -13.523 -0.406 4.556 1.00 71.44 99 LYS A C 1
ATOM 760 O O . LYS A 1 99 ? -13.774 -0.821 5.680 1.00 71.44 99 LYS A O 1
ATOM 765 N N . HIS A 1 100 ? -14.453 -0.330 3.603 1.00 58.16 100 HIS A N 1
ATOM 766 C CA . HIS A 1 100 ? -15.884 -0.583 3.830 1.00 58.16 100 HIS A CA 1
ATOM 767 C C . HIS A 1 100 ? -16.277 -2.063 3.870 1.00 58.16 100 HIS A C 1
ATOM 769 O O . HIS A 1 100 ? -17.463 -2.379 3.936 1.00 58.16 100 HIS A O 1
ATOM 775 N N . ARG A 1 101 ? -15.312 -2.981 3.814 1.00 51.38 101 ARG A N 1
ATOM 776 C CA . ARG A 1 101 ? -15.583 -4.411 3.881 1.00 51.38 101 ARG A CA 1
ATOM 777 C C . ARG A 1 101 ? -14.678 -5.050 4.931 1.00 51.38 101 ARG A C 1
ATOM 779 O O . ARG A 1 101 ? -13.452 -4.970 4.867 1.00 51.38 101 ARG A O 1
ATOM 786 N N . ALA A 1 102 ? -15.313 -5.603 5.959 1.00 38.66 102 ALA A N 1
ATOM 787 C CA . ALA A 1 102 ? -14.633 -6.234 7.078 1.00 38.66 102 ALA A CA 1
ATOM 788 C C . ALA A 1 102 ? -13.840 -7.452 6.574 1.00 38.66 102 ALA A C 1
ATOM 790 O O . ALA A 1 102 ? -14.432 -8.437 6.144 1.00 38.66 102 ALA A O 1
ATOM 791 N N . GLY A 1 103 ? -12.505 -7.377 6.624 1.00 49.81 103 GLY A N 1
ATOM 792 C CA . GLY A 1 103 ? -11.613 -8.463 6.193 1.00 49.81 103 GLY A CA 1
ATOM 793 C C . GLY A 1 103 ? -11.139 -8.403 4.736 1.00 49.81 103 GLY A C 1
ATOM 794 O O . GLY A 1 103 ? -10.508 -9.355 4.269 1.00 49.81 103 GLY A O 1
ATOM 795 N N . ASP A 1 104 ? -11.396 -7.312 4.015 1.00 47.41 104 ASP A N 1
ATOM 796 C CA . ASP A 1 104 ? -11.190 -7.301 2.572 1.00 47.41 104 ASP A CA 1
ATOM 797 C C . ASP A 1 104 ? -9.758 -6.995 2.135 1.00 47.41 104 ASP A C 1
ATOM 799 O O . ASP A 1 104 ? -9.140 -5.977 2.458 1.00 47.41 104 ASP A O 1
ATOM 803 N N . LYS A 1 105 ? -9.255 -7.913 1.308 1.00 45.53 105 LYS A N 1
ATOM 804 C CA . LYS A 1 105 ? -8.083 -7.733 0.454 1.00 45.53 105 LYS A CA 1
ATOM 805 C C . LYS A 1 105 ? -8.220 -6.417 -0.321 1.00 45.53 105 LYS A C 1
ATOM 807 O O . LYS A 1 105 ? -9.319 -6.124 -0.804 1.00 45.53 105 LYS A O 1
ATOM 812 N N . ALA A 1 106 ? -7.132 -5.655 -0.514 1.00 42.47 106 ALA A N 1
ATOM 813 C CA . ALA A 1 106 ? -7.181 -4.620 -1.543 1.00 42.47 106 ALA A CA 1
ATOM 814 C C . ALA A 1 106 ? -7.552 -5.327 -2.839 1.00 42.47 106 ALA A C 1
ATOM 816 O O . ALA A 1 106 ? -6.961 -6.342 -3.207 1.00 42.47 106 ALA A O 1
ATOM 817 N N . THR A 1 107 ? -8.582 -4.828 -3.501 1.00 44.34 107 THR A N 1
ATOM 818 C CA . THR A 1 107 ? -8.766 -5.159 -4.903 1.00 44.34 107 THR A CA 1
ATOM 819 C C . THR A 1 107 ? -7.693 -4.342 -5.612 1.00 44.34 107 THR A C 1
ATOM 821 O O . THR A 1 107 ? -7.735 -3.117 -5.475 1.00 44.34 107 THR A O 1
ATOM 824 N N . PRO A 1 108 ? -6.704 -4.949 -6.294 1.00 40.56 108 PRO A N 1
ATOM 825 C CA . PRO A 1 108 ? -5.792 -4.186 -7.130 1.00 40.56 108 PRO A CA 1
ATOM 826 C C . PRO A 1 108 ? -6.657 -3.500 -8.180 1.00 40.56 108 PRO A C 1
ATOM 828 O O . PRO A 1 108 ? -7.200 -4.137 -9.084 1.00 40.56 108 PRO A O 1
ATOM 831 N N . ILE A 1 109 ? -6.895 -2.203 -8.009 1.00 46.12 109 ILE A N 1
ATOM 832 C CA . ILE A 1 109 ? -7.547 -1.425 -9.043 1.00 46.12 109 ILE A CA 1
ATOM 833 C C . ILE A 1 109 ? -6.443 -1.191 -10.067 1.00 46.12 109 ILE A C 1
ATOM 835 O O . ILE A 1 109 ? -5.675 -0.244 -9.942 1.00 46.12 109 ILE A O 1
ATOM 839 N N . HIS A 1 110 ? -6.354 -2.063 -11.075 1.00 40.03 110 HIS A N 1
ATOM 840 C CA . HIS A 1 110 ? -5.515 -1.855 -12.255 1.00 40.03 110 HIS A CA 1
ATOM 841 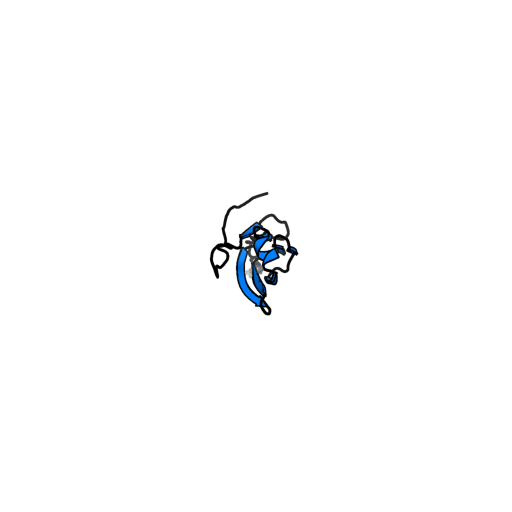C C . HIS A 1 110 ? -6.062 -0.669 -13.067 1.00 40.03 110 HIS A C 1
ATOM 843 O O . HIS A 1 110 ? -6.573 -0.833 -14.176 1.00 40.03 110 HIS A O 1
ATOM 849 N N . HIS A 1 111 ? -6.017 0.546 -12.520 1.00 38.06 111 HIS A N 1
ATOM 850 C CA . HIS A 1 111 ? -6.387 1.743 -13.250 1.00 38.06 111 HIS A CA 1
ATOM 851 C C . HIS A 1 111 ? -5.182 2.649 -13.476 1.00 38.06 111 HIS A C 1
ATOM 853 O O . HIS A 1 111 ? -4.852 3.536 -12.698 1.00 38.06 111 HIS A O 1
ATOM 859 N N . ARG A 1 112 ? -4.665 2.447 -14.693 1.00 42.50 112 ARG A N 1
ATOM 860 C CA . ARG A 1 112 ? -4.275 3.470 -15.666 1.00 42.50 112 ARG A CA 1
ATOM 861 C C . ARG A 1 112 ? -2.774 3.707 -15.783 1.00 42.50 112 ARG A C 1
ATOM 863 O O . ARG A 1 112 ? -2.152 4.442 -15.028 1.00 42.50 112 ARG A O 1
ATOM 870 N N . ARG A 1 113 ? -2.249 3.146 -16.878 1.00 41.81 113 ARG A N 1
ATOM 871 C CA . ARG A 1 113 ? -1.024 3.564 -17.566 1.00 41.81 113 ARG A CA 1
ATOM 872 C C . ARG A 1 113 ? -0.975 5.096 -17.636 1.00 41.81 113 ARG A C 1
ATOM 874 O O . ARG A 1 113 ? -1.580 5.676 -18.535 1.00 41.81 113 ARG A O 1
ATOM 881 N N . SER A 1 114 ? -0.246 5.744 -16.736 1.00 38.31 114 SER A N 1
ATOM 882 C CA . SER A 1 114 ? 0.263 7.085 -17.005 1.00 38.31 114 SER A CA 1
ATOM 883 C C . SER A 1 114 ? 1.658 6.908 -17.578 1.00 38.31 114 SER A C 1
ATOM 885 O O . SER A 1 114 ? 2.613 6.687 -16.840 1.00 38.31 114 SER A O 1
ATOM 887 N N . ARG A 1 115 ? 1.749 6.918 -18.914 1.00 35.78 115 ARG A N 1
ATOM 888 C CA . ARG A 1 115 ? 3.014 7.220 -19.584 1.00 35.78 115 ARG A CA 1
ATOM 889 C C . ARG A 1 115 ? 3.283 8.695 -19.301 1.00 35.78 115 ARG A C 1
ATOM 891 O O . ARG A 1 115 ? 2.533 9.529 -19.802 1.00 35.78 115 ARG A O 1
ATOM 898 N N . TYR A 1 116 ? 4.266 8.974 -18.456 1.00 38.16 116 TYR A N 1
ATOM 899 C CA . TYR A 1 116 ? 4.995 10.235 -18.519 1.00 38.16 116 TYR A CA 1
ATOM 900 C C . TYR A 1 116 ? 6.244 10.004 -19.359 1.00 38.16 116 TYR A C 1
ATOM 902 O O . TYR A 1 116 ? 6.843 8.913 -19.208 1.00 38.16 116 TYR A O 1
#

Foldseek 3Di:
DDDDDDDDPPPPDPPPPDPPDLAKDWPFWEWAWDDDDNFIKIKTWTAMDSFPWKAWPPVGTDPNTDIDIGGPCVVPVDWTKMWTAHPVRQHIFMWTYDPPDHPDTTPRPRDDDDRD

Nearest PDB structures (foldseek):
  4xwo-assembly3_O  TM=4.899E-01  e=2.594E+00  unclassified
  7ox3-assembly1_A  TM=3.988E-01  e=1.345E+00  Homo sapiens
  5cjq-assembly1_H  TM=4.462E-01  e=3.410E+00  Homo sapiens
  8p8w-assembly1_D  TM=2.404E-01  e=2.594E+00  Mycoplasmoides pneumoniae M129

Solvent-accessible surface area (backbone atoms only — not comparable to full-atom values): 7057 Å² total; per-residue (Å²): 137,83,82,83,81,81,79,77,76,76,78,76,72,83,80,79,80,68,83,85,74,57,59,20,41,71,82,40,48,29,50,39,82,45,70,60,85,94,41,63,27,31,44,36,39,39,32,51,43,57,42,72,45,29,34,34,58,100,76,40,80,51,68,61,50,53,72,47,80,41,47,49,68,64,66,67,71,54,84,48,36,42,42,29,18,17,88,82,60,60,30,68,29,53,35,44,52,52,81,94,42,95,74,36,63,28,62,69,53,90,76,71,91,66,80,113

Sequence (116 aa):
MTLLSLSLNAYEIPTIHIPTDNRPDIVIFHARSTLVGEQASYIVTWKTVNATDVNITFIGKVALSGSLTITEGEYNRGEIVLKASNHNNSHVDIAVINKHRAGDKATPIHHRRSRY

Radius of gyration: 23.52 Å; Cα contacts (8 Å, |Δi|>4): 223; chains: 1; bounding box: 63×41×78 Å

Secondary structure (DSSP, 8-state):
------------------------EEEEEEEEEEEETTEEEEEEEEEEES-SEEEETTTEEE-SEEEEEEEHHHHHSS--EEEEE-TTSSSEEEEE--TTSTTPBPP---------

Mean predicted aligned error: 11.67 Å

pLDDT: mean 77.59, std 21.0, range [35.78, 98.25]